Protein AF-A0A453E4C5-F1 (afdb_monomer_lite)

Foldseek 3Di:
DDDPCLVPVPDDDDPDDHNPDPVVQQCDDVVSVHVVDHPCVVVVLVVQLVVVVCCVPPVVDPCNVPDGPDDPVSVVD

Structure (mmCIF, N/CA/C/O backbone):
data_AF-A0A453E4C5-F1
#
_entry.id   AF-A0A453E4C5-F1
#
loop_
_atom_site.group_PDB
_atom_site.id
_atom_site.type_symbol
_atom_site.label_atom_id
_atom_site.label_alt_id
_atom_site.label_comp_id
_atom_site.label_asym_id
_atom_site.label_entity_id
_atom_site.label_seq_id
_atom_site.pdbx_PDB_ins_code
_atom_site.Cartn_x
_atom_site.Cartn_y
_atom_site.Cartn_z
_atom_site.occupancy
_atom_site.B_iso_or_equiv
_atom_site.auth_seq_id
_atom_site.auth_comp_id
_atom_site.auth_asym_id
_atom_site.auth_atom_id
_atom_site.pdbx_PDB_model_num
ATOM 1 N N . LYS A 1 1 ? -21.113 3.118 20.673 1.00 50.97 1 LYS A N 1
ATOM 2 C CA . LYS A 1 1 ? -20.558 4.452 20.329 1.00 50.97 1 LYS A CA 1
ATOM 3 C C . LYS A 1 1 ? -19.037 4.363 20.416 1.00 50.97 1 LYS A C 1
ATOM 5 O O . LYS A 1 1 ? -18.551 4.037 21.488 1.00 50.97 1 LYS A O 1
ATOM 10 N N . ILE A 1 2 ? -18.308 4.568 19.314 1.00 58.69 2 ILE A N 1
ATOM 11 C CA . ILE A 1 2 ? -16.837 4.671 19.329 1.00 58.69 2 ILE A CA 1
ATOM 12 C C . ILE A 1 2 ? -16.494 6.131 19.628 1.00 58.69 2 ILE A C 1
ATOM 14 O O . ILE A 1 2 ? -17.003 7.029 18.958 1.00 58.69 2 ILE A O 1
ATOM 18 N N . SER A 1 3 ? -15.689 6.377 20.656 1.00 58.62 3 SER A N 1
ATOM 19 C CA . SER A 1 3 ? -15.225 7.716 21.021 1.00 58.62 3 SER A CA 1
ATOM 20 C C . SER A 1 3 ? -13.964 8.071 20.227 1.00 58.62 3 SER A C 1
ATOM 22 O O . SER A 1 3 ? -13.080 7.238 20.041 1.00 58.62 3 SER A O 1
ATOM 24 N N . ARG A 1 4 ? -13.862 9.322 19.751 1.00 59.62 4 ARG A N 1
ATOM 25 C CA . ARG A 1 4 ? -12.737 9.801 18.914 1.00 59.62 4 ARG A CA 1
ATOM 26 C C . ARG A 1 4 ? -11.361 9.558 19.554 1.00 59.62 4 ARG A C 1
ATOM 28 O O . ARG A 1 4 ? -10.408 9.273 18.835 1.00 59.62 4 ARG A O 1
ATOM 35 N N . GLY A 1 5 ? -11.284 9.578 20.887 1.00 61.41 5 GLY A N 1
ATOM 36 C CA . GLY A 1 5 ? -10.064 9.289 21.648 1.00 61.41 5 GLY A CA 1
ATOM 37 C C . GLY A 1 5 ? -9.568 7.836 21.584 1.00 61.41 5 GLY A C 1
ATOM 38 O O . GLY A 1 5 ? -8.463 7.569 22.045 1.00 61.41 5 GLY A O 1
ATOM 39 N N . MET A 1 6 ? -10.346 6.896 21.023 1.00 61.16 6 MET A N 1
ATOM 40 C CA . MET A 1 6 ? -9.907 5.511 20.779 1.00 61.16 6 MET A CA 1
ATOM 41 C C . MET A 1 6 ? -9.114 5.346 19.475 1.00 61.16 6 MET A C 1
ATOM 43 O O . MET A 1 6 ? -8.337 4.402 19.370 1.00 61.16 6 MET A O 1
ATOM 47 N N . LEU A 1 7 ? -9.324 6.222 18.483 1.00 62.94 7 LEU A N 1
ATOM 48 C CA . LEU A 1 7 ? -8.654 6.143 17.174 1.00 62.94 7 LEU A CA 1
ATOM 49 C C . LEU A 1 7 ? -7.315 6.883 17.172 1.00 62.94 7 LEU A C 1
ATOM 51 O O . LEU A 1 7 ? -6.346 6.408 16.590 1.00 62.94 7 LEU A O 1
ATOM 55 N N . TRP A 1 8 ? -7.267 8.030 17.846 1.00 61.34 8 TRP A N 1
ATOM 56 C CA . TRP A 1 8 ? -6.092 8.886 17.931 1.00 61.34 8 TRP A CA 1
ATOM 57 C C . TRP A 1 8 ? -5.912 9.278 19.389 1.00 61.34 8 TRP A C 1
ATOM 59 O O . TRP A 1 8 ? -6.847 9.775 20.018 1.00 61.34 8 TRP A O 1
ATOM 69 N N . ALA A 1 9 ? -4.733 9.033 19.953 1.00 56.81 9 ALA A N 1
ATOM 70 C CA . ALA A 1 9 ? -4.455 9.372 21.342 1.00 56.81 9 ALA A CA 1
ATOM 71 C C . ALA A 1 9 ? -4.246 10.894 21.511 1.00 56.81 9 ALA A C 1
ATOM 73 O O . ALA A 1 9 ? -3.140 11.344 21.776 1.00 56.81 9 ALA A O 1
ATOM 74 N N . CYS A 1 10 ? -5.321 11.676 21.392 1.00 50.97 10 CYS A N 1
ATOM 75 C CA . CYS A 1 10 ? -5.426 13.064 21.858 1.00 50.97 10 CYS A CA 1
ATOM 76 C C . CYS A 1 10 ? -6.510 13.100 22.956 1.00 50.97 10 CYS A C 1
ATOM 78 O O . CYS A 1 10 ? -7.679 13.333 22.668 1.00 50.97 10 CYS A O 1
ATOM 80 N N . LYS A 1 11 ? -6.128 12.707 24.183 1.00 56.34 11 LYS A N 1
ATOM 81 C CA . LYS A 1 11 ? -6.981 12.349 25.347 1.00 56.34 11 LYS A CA 1
ATOM 82 C C . LYS A 1 11 ? -7.818 13.501 25.940 1.00 56.34 11 LYS A C 1
ATOM 84 O O . LYS A 1 11 ? -7.442 14.649 25.776 1.00 56.34 11 LYS A O 1
ATOM 89 N N . GLU A 1 12 ? -8.769 13.145 26.827 1.00 56.84 12 GLU A N 1
ATOM 90 C CA . GLU A 1 12 ? -8.830 13.783 28.167 1.00 56.84 12 GLU A CA 1
ATOM 91 C C . GLU A 1 12 ? -8.816 12.774 29.339 1.00 56.84 12 GLU A C 1
ATOM 93 O O . GLU A 1 12 ? -7.865 12.820 30.109 1.00 56.84 12 GLU A O 1
ATOM 98 N N . VAL A 1 13 ? -9.688 11.754 29.445 1.00 57.47 13 VAL A N 1
ATOM 99 C CA . VAL A 1 13 ? -9.409 10.591 30.333 1.00 57.47 13 VAL A CA 1
ATOM 100 C C . VAL A 1 13 ? -9.819 9.268 29.687 1.00 57.47 13 VAL A C 1
ATOM 102 O O . VAL A 1 13 ? -10.980 9.018 29.380 1.00 57.47 13 VAL A O 1
ATOM 105 N N . VAL A 1 14 ? -8.819 8.405 29.508 1.00 62.53 14 VAL A N 1
ATOM 106 C CA . VAL A 1 14 ? -8.930 6.995 29.121 1.00 62.53 14 VAL A CA 1
ATOM 107 C C . VAL A 1 14 ? -8.137 6.227 30.174 1.00 62.53 14 VAL A C 1
ATOM 109 O O . VAL A 1 14 ? -6.913 6.385 30.230 1.00 62.53 14 VAL A O 1
ATOM 112 N N . SER A 1 15 ? -8.796 5.443 31.030 1.00 55.34 15 SER A N 1
ATOM 113 C CA . SER A 1 15 ? -8.112 4.594 32.012 1.00 55.34 15 SER A CA 1
ATOM 114 C C . SER A 1 15 ? -8.049 3.148 31.512 1.00 55.34 15 SER A C 1
ATOM 116 O O . SER A 1 15 ? -9.058 2.551 31.149 1.00 55.34 15 SER A O 1
ATOM 118 N N . GLY A 1 16 ? -6.818 2.621 31.459 1.00 52.69 16 GLY A N 1
ATOM 119 C CA . GLY A 1 16 ? -6.522 1.223 31.132 1.00 52.69 16 GLY A CA 1
ATOM 120 C C . GLY A 1 16 ? -5.916 0.941 29.749 1.00 52.69 16 GLY A C 1
ATOM 121 O O . GLY A 1 16 ? -6.409 0.079 29.040 1.00 52.69 16 GLY A O 1
ATOM 122 N N . GLY A 1 17 ? -4.827 1.620 29.367 1.00 53.75 17 GLY A N 1
ATOM 123 C CA . GLY A 1 17 ? -3.812 1.036 28.468 1.00 53.75 17 GLY A CA 1
ATOM 124 C C . GLY A 1 17 ? -4.103 1.007 26.956 1.00 53.75 17 GLY A C 1
ATOM 125 O O . GLY A 1 17 ? -4.478 -0.022 26.419 1.00 53.75 17 GLY A O 1
ATOM 126 N N . LYS A 1 18 ? -3.803 2.114 26.254 1.00 55.91 18 LYS A N 1
ATOM 127 C CA . LYS A 1 18 ? -3.502 2.192 24.801 1.00 55.91 18 LYS A CA 1
ATOM 128 C C . LYS A 1 18 ? -4.406 1.331 23.896 1.00 55.91 18 LYS A C 1
ATOM 130 O O . LYS A 1 18 ? -4.045 0.211 23.544 1.00 55.91 18 LYS A O 1
ATOM 135 N N . CYS A 1 19 ? -5.542 1.887 23.469 1.00 60.75 19 CYS A N 1
ATOM 136 C CA . CYS A 1 19 ? -6.474 1.264 22.525 1.00 60.75 19 CYS A CA 1
ATOM 137 C C . CYS A 1 19 ? -5.752 0.725 21.276 1.00 60.75 19 CYS A C 1
ATOM 139 O O . CYS A 1 19 ? -5.449 1.469 20.346 1.00 60.75 19 CYS A O 1
ATOM 141 N N . LYS A 1 20 ? -5.477 -0.584 21.249 1.00 69.19 20 LYS A N 1
ATOM 142 C CA . LYS A 1 20 ? -5.010 -1.281 20.050 1.00 69.19 20 LYS A CA 1
ATOM 143 C C . LYS A 1 20 ? -6.193 -1.390 19.097 1.00 69.19 20 LYS A C 1
ATOM 145 O O . LYS A 1 20 ? -7.092 -2.204 19.298 1.00 69.19 20 LYS A O 1
ATOM 150 N N . VAL A 1 21 ? -6.212 -0.535 18.082 1.00 76.56 21 VAL A N 1
ATOM 151 C CA . VAL A 1 21 ? -7.212 -0.599 17.018 1.00 76.56 21 VAL A CA 1
ATOM 152 C C . VAL A 1 21 ? -6.844 -1.748 16.088 1.00 76.56 21 VAL A C 1
ATOM 154 O O . VAL A 1 21 ? -5.747 -1.788 15.536 1.00 76.56 21 VAL A O 1
ATOM 157 N N . ASN A 1 22 ? -7.762 -2.696 15.902 1.00 84.69 22 ASN A N 1
ATOM 158 C CA . ASN A 1 22 ? -7.612 -3.701 14.858 1.00 84.69 22 ASN A CA 1
ATOM 159 C C . ASN A 1 22 ? -7.901 -3.046 13.496 1.00 84.69 22 ASN A C 1
ATOM 161 O O . ASN A 1 22 ? -9.052 -2.991 13.053 1.00 84.69 22 ASN A O 1
ATOM 165 N N . TRP A 1 23 ? -6.848 -2.541 12.852 1.00 84.31 23 TRP A N 1
ATOM 166 C CA . TRP A 1 23 ? -6.924 -1.855 11.561 1.00 84.31 23 TRP A CA 1
ATOM 167 C C . TRP A 1 23 ? -7.519 -2.731 10.456 1.00 84.31 23 TRP A C 1
ATOM 169 O O . TRP A 1 23 ? -8.347 -2.251 9.691 1.00 84.31 23 TRP A O 1
ATOM 179 N N . GLN A 1 24 ? -7.233 -4.038 10.443 1.00 86.44 24 GLN A N 1
ATOM 180 C CA . GLN A 1 24 ? -7.822 -4.967 9.468 1.00 86.44 24 GLN A CA 1
ATOM 181 C C . GLN A 1 24 ? -9.348 -5.068 9.582 1.00 86.44 24 GLN A C 1
ATOM 183 O O . GLN A 1 24 ? -10.024 -5.313 8.586 1.00 86.44 24 GLN A O 1
ATOM 188 N N . LYS A 1 25 ? -9.911 -4.906 10.786 1.00 87.25 25 LYS A N 1
ATOM 189 C CA . LYS A 1 25 ? -11.366 -4.872 10.993 1.00 87.25 25 LYS A CA 1
ATOM 190 C C . LYS A 1 25 ? -11.943 -3.492 10.678 1.00 87.25 25 LYS A C 1
ATOM 192 O O . LYS A 1 25 ? -13.008 -3.394 10.079 1.00 87.25 25 LYS A O 1
ATOM 197 N N . VAL A 1 26 ? -11.234 -2.435 11.061 1.00 86.88 26 VAL A N 1
ATOM 198 C CA . VAL A 1 26 ? -11.650 -1.043 10.857 1.00 86.88 26 VAL A CA 1
ATOM 199 C C . VAL A 1 26 ? -11.684 -0.652 9.380 1.00 86.88 26 VAL A C 1
ATOM 201 O O . VAL A 1 26 ? -12.620 0.030 8.966 1.00 86.88 26 VAL A O 1
ATOM 204 N N . CYS A 1 27 ? -10.732 -1.120 8.575 1.00 90.81 27 CYS A N 1
ATOM 205 C CA . CYS A 1 27 ? -10.671 -0.788 7.153 1.00 90.81 27 CYS A CA 1
ATOM 206 C C . CYS A 1 27 ? -11.688 -1.553 6.287 1.00 90.81 27 CYS A C 1
ATOM 208 O O . CYS A 1 27 ? -11.799 -1.302 5.090 1.00 90.81 27 CYS A O 1
ATOM 210 N N . ARG A 1 28 ? -12.458 -2.489 6.860 1.00 89.88 28 ARG A N 1
ATOM 211 C CA . ARG A 1 28 ? -13.513 -3.186 6.109 1.00 89.88 28 ARG A CA 1
ATOM 212 C C . ARG A 1 28 ? -14.628 -2.215 5.703 1.00 89.88 28 ARG A C 1
ATOM 214 O O . ARG A 1 28 ? -14.889 -1.256 6.437 1.00 89.88 28 ARG A O 1
ATOM 221 N N . PRO A 1 29 ? -15.336 -2.486 4.593 1.00 89.50 29 PRO A N 1
ATOM 222 C CA . PRO A 1 29 ? -16.565 -1.783 4.244 1.00 89.50 29 PRO A CA 1
ATOM 223 C C . PRO A 1 29 ? -17.557 -1.738 5.411 1.00 89.50 29 PRO A C 1
ATOM 225 O O . PRO A 1 29 ? -17.619 -2.663 6.228 1.00 89.50 29 PRO A O 1
ATOM 228 N N . LYS A 1 30 ? -18.366 -0.675 5.468 1.00 90.19 30 LYS A N 1
ATOM 229 C CA . LYS A 1 30 ? -19.382 -0.497 6.521 1.00 90.19 30 LYS A CA 1
ATOM 230 C C . LYS A 1 30 ? -20.408 -1.632 6.530 1.00 90.19 30 LYS A C 1
ATOM 232 O O . LYS A 1 30 ? -20.796 -2.091 7.599 1.00 90.19 30 LYS A O 1
ATOM 237 N N . GLU A 1 31 ? -20.765 -2.132 5.349 1.00 93.00 31 GLU A N 1
ATOM 238 C CA . GLU A 1 31 ? -21.656 -3.285 5.150 1.00 93.00 31 GLU A CA 1
ATOM 239 C C . GLU A 1 31 ? -21.111 -4.573 5.788 1.00 93.00 31 GLU A C 1
ATOM 241 O O . GLU A 1 31 ? -21.875 -5.423 6.228 1.00 93.00 31 GLU A O 1
ATOM 246 N N . LEU A 1 32 ? -19.783 -4.689 5.911 1.00 91.38 32 LEU A N 1
ATOM 247 C CA . LEU A 1 32 ? -19.091 -5.826 6.527 1.00 91.38 32 LEU A CA 1
ATOM 248 C C . LEU A 1 32 ? -18.678 -5.552 7.987 1.00 91.38 32 LEU A C 1
ATOM 250 O O . LEU A 1 32 ? -17.801 -6.230 8.530 1.00 91.38 32 LEU A O 1
ATOM 254 N N . GLY A 1 33 ? -19.277 -4.541 8.626 1.00 87.38 33 GLY A N 1
ATOM 255 C CA . GLY A 1 33 ? -19.051 -4.207 10.035 1.00 87.38 33 GLY A CA 1
ATOM 256 C C . GLY A 1 33 ? -17.733 -3.481 10.331 1.00 87.38 33 GLY A C 1
ATOM 257 O O . GLY A 1 33 ? -17.299 -3.458 11.487 1.00 87.38 33 GLY A O 1
ATOM 258 N N . GLY A 1 34 ? -17.081 -2.912 9.311 1.00 89.38 34 GLY A N 1
ATOM 259 C CA . GLY A 1 34 ? -15.945 -2.002 9.475 1.00 89.38 34 GLY A CA 1
ATOM 260 C C . GLY A 1 34 ? -16.356 -0.528 9.509 1.00 89.38 34 GLY A C 1
ATOM 261 O O . GLY A 1 34 ? -17.537 -0.184 9.523 1.00 89.38 34 GLY A O 1
ATOM 262 N N . LEU A 1 35 ? -15.367 0.367 9.522 1.00 88.38 35 LEU A N 1
ATOM 263 C CA . LEU A 1 35 ? -15.582 1.817 9.446 1.00 88.38 35 LEU A CA 1
ATOM 264 C C . LEU A 1 35 ? -15.481 2.359 8.012 1.00 88.38 35 LEU A C 1
ATOM 266 O O . LEU A 1 35 ? -15.802 3.526 7.787 1.00 88.38 35 LEU A O 1
ATOM 270 N N . GLY A 1 36 ? -15.069 1.532 7.046 1.00 88.31 36 GLY A N 1
ATOM 271 C CA . GLY A 1 36 ? -14.832 1.948 5.663 1.00 88.31 36 GLY A CA 1
ATOM 272 C C . GLY A 1 36 ? -13.634 2.887 5.511 1.00 88.31 36 GLY A C 1
ATOM 273 O O . GLY A 1 36 ? -13.602 3.683 4.579 1.00 88.31 36 GLY A O 1
ATOM 274 N N . ILE A 1 37 ? -12.684 2.843 6.449 1.00 89.50 37 ILE A N 1
ATOM 275 C CA . ILE A 1 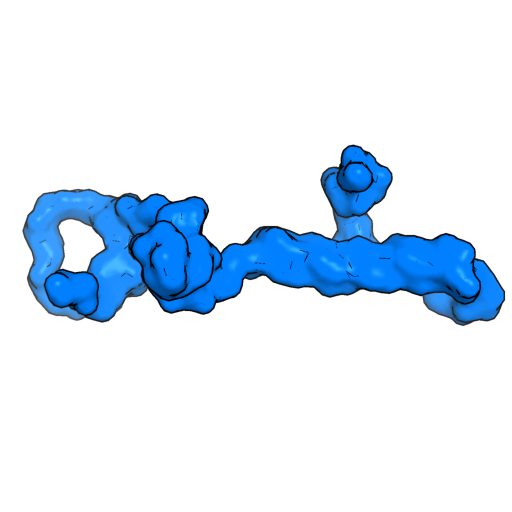37 ? -11.431 3.599 6.345 1.00 89.50 37 ILE A CA 1
ATOM 276 C C . ILE A 1 37 ? -10.543 2.922 5.298 1.00 89.50 37 ILE A C 1
ATOM 278 O O . ILE A 1 37 ? -10.474 1.697 5.248 1.00 89.50 37 ILE A O 1
ATOM 282 N N . LEU A 1 38 ? -9.863 3.708 4.462 1.00 89.88 38 LEU A N 1
ATOM 283 C CA . LEU A 1 38 ? -8.920 3.154 3.496 1.00 89.88 38 LEU A CA 1
ATOM 284 C C . LEU A 1 38 ? -7.720 2.534 4.217 1.00 89.88 38 LEU A C 1
ATOM 286 O O . LEU A 1 38 ? -7.066 3.176 5.039 1.00 89.88 38 LEU A O 1
ATOM 290 N N . ASP A 1 39 ? -7.411 1.292 3.861 1.00 90.69 39 ASP A N 1
ATOM 291 C CA . ASP A 1 39 ? -6.135 0.671 4.191 1.00 90.69 39 ASP A CA 1
ATOM 292 C C . ASP A 1 39 ? -5.050 1.322 3.321 1.00 90.69 39 ASP A C 1
ATOM 294 O O . ASP A 1 39 ? -4.983 1.082 2.115 1.00 90.69 39 ASP A O 1
ATOM 298 N N . LEU A 1 40 ? -4.237 2.191 3.928 1.00 90.31 40 LEU A N 1
ATOM 299 C CA . LEU A 1 40 ? -3.212 2.966 3.225 1.00 90.31 40 LEU A CA 1
ATOM 300 C C . LEU A 1 40 ? -2.148 2.081 2.574 1.00 90.31 40 LEU A C 1
ATOM 302 O O . LEU A 1 40 ? -1.634 2.439 1.517 1.00 90.31 40 LEU A O 1
ATOM 306 N N . GLU A 1 41 ? -1.827 0.928 3.160 1.00 89.75 41 GLU A N 1
ATOM 307 C CA . GLU A 1 41 ? -0.846 0.005 2.591 1.00 89.75 41 GLU A CA 1
ATOM 308 C C . GLU A 1 41 ? -1.398 -0.610 1.302 1.00 89.75 41 GLU A C 1
ATOM 310 O O . GLU A 1 41 ? -0.760 -0.560 0.252 1.00 89.75 41 GLU A O 1
ATOM 315 N N . ARG A 1 42 ? -2.633 -1.121 1.342 1.00 89.12 42 ARG A N 1
ATOM 316 C CA . ARG A 1 42 ? -3.296 -1.671 0.148 1.00 89.12 42 ARG A CA 1
ATOM 317 C C . ARG A 1 42 ? -3.549 -0.604 -0.911 1.00 89.12 42 ARG A C 1
ATOM 319 O O . ARG A 1 42 ? -3.355 -0.860 -2.095 1.00 89.12 42 ARG A O 1
ATOM 326 N N . PHE A 1 43 ? -3.973 0.584 -0.490 1.00 91.12 43 PHE A N 1
ATOM 327 C CA . PHE A 1 43 ? -4.283 1.682 -1.397 1.00 91.12 43 PHE A CA 1
ATOM 328 C C . PHE A 1 43 ? -3.026 2.234 -2.078 1.00 91.12 43 PHE A C 1
ATOM 330 O O . PHE A 1 43 ? -3.011 2.394 -3.296 1.00 91.12 43 PHE A O 1
ATOM 337 N N . SER A 1 44 ? -1.952 2.469 -1.319 1.00 92.19 44 SER A N 1
ATOM 338 C CA . SER A 1 44 ? -0.672 2.915 -1.882 1.00 92.19 44 SER A CA 1
ATOM 339 C C . SER A 1 44 ? -0.095 1.885 -2.848 1.00 92.19 44 SER A C 1
ATOM 341 O O . SER A 1 44 ? 0.284 2.250 -3.957 1.00 92.19 44 SER A O 1
ATOM 343 N N . ARG A 1 45 ? -0.119 0.599 -2.491 1.00 93.44 45 ARG A N 1
ATOM 344 C CA . ARG A 1 45 ? 0.291 -0.491 -3.381 1.00 93.44 45 ARG A CA 1
ATOM 345 C C . ARG A 1 45 ? -0.511 -0.527 -4.678 1.00 93.44 45 ARG A C 1
ATOM 347 O O . ARG A 1 45 ? 0.081 -0.614 -5.743 1.00 93.44 45 ARG A O 1
ATOM 354 N N . ALA A 1 46 ? -1.835 -0.378 -4.630 1.00 93.00 46 ALA A N 1
ATOM 355 C CA . ALA A 1 46 ? -2.649 -0.3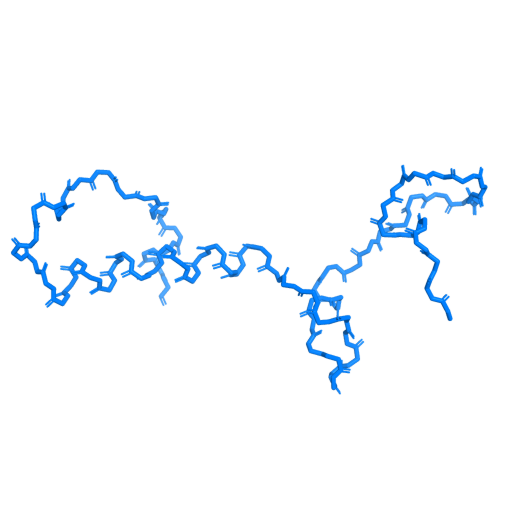20 -5.847 1.00 93.00 46 ALA A CA 1
ATOM 356 C C . ALA A 1 46 ? -2.230 0.834 -6.783 1.00 93.00 46 ALA A C 1
ATOM 358 O O . ALA A 1 46 ? -2.213 0.674 -8.004 1.00 93.00 46 ALA A O 1
ATOM 359 N N . LEU A 1 47 ? -1.848 1.988 -6.223 1.00 92.19 47 LEU A N 1
ATOM 360 C CA . LEU A 1 47 ? -1.313 3.109 -7.002 1.00 92.19 47 LEU A CA 1
ATOM 361 C C . LEU A 1 47 ? 0.068 2.805 -7.591 1.00 92.19 47 LEU A C 1
ATOM 363 O O . LEU A 1 47 ? 0.352 3.230 -8.709 1.00 92.19 47 LEU A O 1
ATOM 367 N N . ARG A 1 48 ? 0.913 2.073 -6.862 1.00 92.69 48 ARG A N 1
ATOM 368 C CA . ARG A 1 48 ? 2.228 1.633 -7.339 1.00 92.69 48 ARG A CA 1
ATOM 369 C C . ARG A 1 48 ? 2.101 0.626 -8.482 1.00 92.69 48 ARG A C 1
ATOM 371 O O . ARG A 1 48 ? 2.598 0.898 -9.570 1.00 92.69 48 ARG A O 1
ATOM 378 N N . LEU A 1 49 ? 1.282 -0.415 -8.321 1.00 92.75 49 LEU A N 1
ATOM 379 C CA . LEU A 1 49 ? 1.001 -1.425 -9.355 1.00 92.75 49 LEU A CA 1
ATOM 380 C C . LEU A 1 49 ? 0.551 -0.826 -10.698 1.00 92.75 49 LEU A C 1
ATOM 382 O O . LEU A 1 49 ? 0.839 -1.379 -11.758 1.00 92.75 49 LEU A O 1
ATOM 386 N N . ARG A 1 50 ? -0.104 0.340 -10.686 1.00 91.56 50 ARG A N 1
ATOM 387 C CA . ARG A 1 50 ? -0.452 1.069 -11.913 1.00 91.56 50 ARG A CA 1
ATOM 388 C C . ARG A 1 50 ? 0.774 1.421 -12.766 1.00 91.56 50 ARG A C 1
ATOM 390 O O . ARG A 1 50 ? 0.674 1.430 -13.989 1.00 91.56 50 ARG A O 1
ATOM 397 N N . TRP A 1 51 ? 1.914 1.716 -12.148 1.00 90.12 51 TRP A N 1
ATOM 398 C CA . TRP A 1 51 ? 3.165 1.977 -12.858 1.00 90.12 51 TRP A CA 1
ATOM 399 C C . TRP A 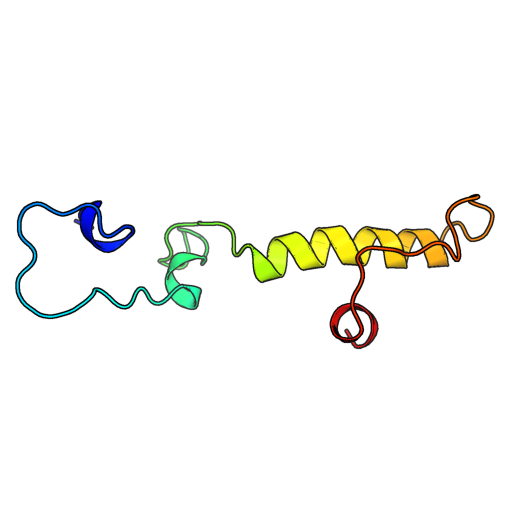1 51 ? 3.727 0.716 -13.506 1.00 90.12 51 TRP A C 1
ATOM 401 O O . TRP A 1 51 ? 4.098 0.784 -14.672 1.00 90.12 51 TRP A O 1
ATOM 411 N N . LEU A 1 52 ? 3.703 -0.427 -12.807 1.00 89.25 52 LEU A N 1
ATOM 412 C CA . LEU A 1 52 ? 4.098 -1.718 -13.393 1.00 89.25 52 LEU A CA 1
ATOM 413 C C . LEU A 1 52 ? 3.216 -2.071 -14.596 1.00 89.25 52 LEU A C 1
ATOM 415 O O . LEU A 1 52 ? 3.708 -2.472 -15.647 1.00 89.25 52 LEU A O 1
ATOM 419 N N . TRP A 1 53 ? 1.908 -1.838 -14.481 1.00 91.00 53 TRP A N 1
ATOM 420 C CA . TRP A 1 53 ? 0.987 -2.025 -15.598 1.00 91.00 53 TRP A CA 1
ATOM 421 C C . TRP A 1 53 ? 1.333 -1.138 -16.803 1.00 91.00 53 TRP A C 1
ATOM 423 O O . TRP A 1 53 ? 1.283 -1.588 -17.949 1.00 91.00 53 TRP A O 1
ATOM 433 N N . TYR A 1 54 ? 1.690 0.130 -16.574 1.00 89.50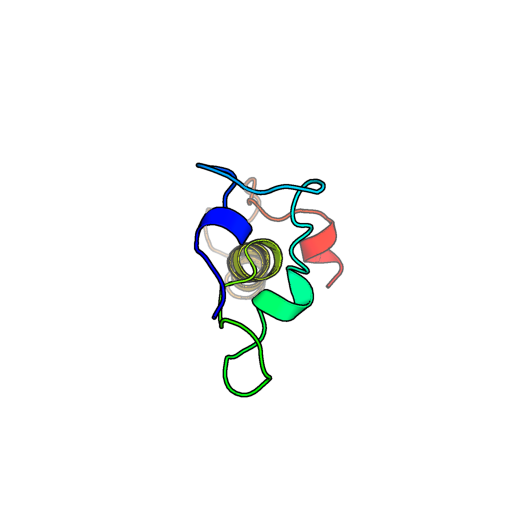 54 TYR A N 1
ATOM 434 C CA . TYR A 1 54 ? 2.087 1.030 -17.659 1.00 89.50 54 TYR A CA 1
ATOM 435 C C . TYR A 1 54 ? 3.429 0.669 -18.287 1.00 89.50 54 TYR A C 1
ATOM 437 O O . TYR A 1 54 ? 3.582 0.877 -19.486 1.00 89.50 54 TYR A O 1
ATOM 445 N N . GLU A 1 55 ? 4.360 0.127 -17.508 1.00 88.12 55 GLU A N 1
ATOM 446 C CA . GLU A 1 55 ? 5.635 -0.384 -18.009 1.00 88.12 55 GLU A CA 1
ATOM 447 C C . GLU A 1 55 ? 5.415 -1.546 -18.986 1.00 88.12 55 GLU A C 1
ATOM 449 O O . GLU A 1 55 ? 6.024 -1.584 -20.051 1.00 88.12 55 GLU A O 1
ATOM 454 N N . TRP A 1 56 ? 4.471 -2.440 -18.674 1.00 87.44 56 TRP A N 1
ATOM 455 C CA . TRP A 1 56 ? 4.121 -3.554 -19.555 1.00 87.44 56 TRP A CA 1
ATOM 456 C C . TRP A 1 56 ? 3.330 -3.130 -20.801 1.00 87.44 56 TRP A C 1
ATOM 458 O O . TRP A 1 56 ? 3.579 -3.624 -21.898 1.00 87.44 56 TRP A O 1
ATOM 468 N N . THR A 1 57 ? 2.356 -2.230 -20.644 1.00 94.12 57 THR A N 1
ATOM 469 C CA . THR A 1 57 ? 1.414 -1.880 -21.725 1.00 94.12 57 THR A CA 1
ATOM 470 C C . THR A 1 57 ? 1.911 -0.802 -22.677 1.00 94.12 57 THR A C 1
ATOM 472 O O . THR A 1 57 ? 1.378 -0.684 -23.777 1.00 9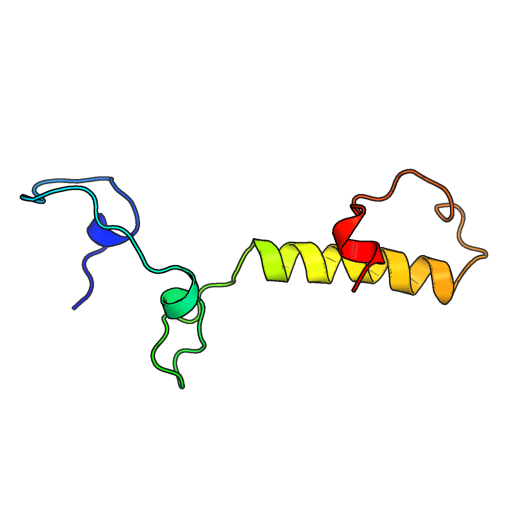4.12 57 THR A O 1
ATOM 475 N N . ALA A 1 58 ? 2.883 0.004 -22.259 1.00 91.88 58 ALA A N 1
ATOM 476 C CA . ALA A 1 58 ? 3.404 1.118 -23.041 1.00 91.88 58 ALA A CA 1
ATOM 477 C C . ALA A 1 58 ? 4.921 1.266 -22.811 1.00 91.88 58 ALA A C 1
ATOM 479 O O . ALA A 1 58 ? 5.365 2.241 -22.188 1.00 91.88 58 ALA A O 1
ATOM 480 N N . PRO A 1 59 ? 5.713 0.280 -23.280 1.00 88.44 59 PRO A N 1
ATOM 481 C CA . PRO A 1 59 ? 7.161 0.235 -23.078 1.00 88.44 59 PRO A CA 1
ATOM 482 C C . PRO A 1 59 ? 7.904 1.386 -23.773 1.00 88.44 59 PRO A C 1
ATOM 484 O O . PRO A 1 59 ? 9.046 1.676 -23.435 1.00 88.44 59 PRO A O 1
ATOM 487 N N . GLU A 1 60 ? 7.270 2.068 -24.729 1.00 91.88 60 GLU A N 1
ATOM 488 C CA . GLU A 1 60 ? 7.835 3.206 -25.457 1.00 91.88 60 GLU A CA 1
ATOM 489 C C . GLU A 1 60 ? 7.878 4.508 -24.644 1.00 91.88 60 GLU A C 1
ATOM 491 O O . GLU A 1 60 ? 8.446 5.509 -25.089 1.00 91.88 60 GLU A O 1
ATOM 496 N N . LYS A 1 61 ? 7.253 4.538 -23.462 1.00 87.25 61 LYS A N 1
ATOM 497 C CA . LYS A 1 61 ? 7.177 5.753 -22.652 1.00 87.25 61 LYS A CA 1
ATOM 498 C C . LYS A 1 61 ? 8.539 6.107 -22.049 1.00 87.25 61 LYS A C 1
ATOM 500 O O . LYS A 1 61 ? 9.216 5.243 -21.506 1.00 87.25 61 LYS A O 1
ATOM 505 N N . PRO A 1 62 ? 8.916 7.396 -22.026 1.00 88.81 62 PRO A N 1
ATOM 506 C CA . PRO A 1 62 ? 10.275 7.819 -21.678 1.00 88.81 62 PRO A CA 1
ATOM 507 C C . PRO A 1 62 ? 10.673 7.581 -20.213 1.00 88.81 62 PRO A C 1
ATOM 509 O O . PRO A 1 62 ? 11.851 7.653 -19.888 1.00 88.81 62 PRO A O 1
ATOM 512 N N . TRP A 1 63 ? 9.715 7.314 -19.322 1.00 83.38 63 TRP A N 1
ATOM 513 C CA . TRP A 1 63 ? 9.984 6.981 -17.918 1.00 83.38 63 TRP A CA 1
ATOM 514 C C . TRP A 1 63 ? 10.118 5.474 -17.661 1.00 83.38 63 TRP A C 1
ATOM 516 O O . TRP A 1 63 ? 10.392 5.071 -16.530 1.00 83.38 63 TRP A O 1
ATOM 526 N N . VAL A 1 64 ? 9.907 4.631 -18.675 1.00 87.19 64 VAL A N 1
ATOM 527 C CA . VAL A 1 64 ? 10.150 3.187 -18.584 1.00 87.19 64 VAL A CA 1
ATOM 528 C C . VAL A 1 64 ? 11.644 2.964 -18.333 1.00 87.19 64 VAL A C 1
ATOM 530 O O . VAL A 1 64 ? 12.485 3.522 -19.033 1.00 87.19 64 VAL A O 1
ATOM 533 N N . GLY A 1 65 ? 11.975 2.213 -17.279 1.00 83.56 65 GLY A N 1
ATOM 534 C CA . GLY A 1 65 ? 13.351 2.034 -16.797 1.00 83.56 65 GLY A CA 1
ATOM 535 C C . GLY A 1 65 ? 13.869 3.112 -15.830 1.00 83.56 65 GLY A C 1
ATOM 536 O O . GLY A 1 65 ? 14.980 2.975 -15.326 1.00 83.56 65 GLY A O 1
ATOM 537 N N . SER A 1 66 ? 13.091 4.160 -15.529 1.00 86.81 66 SER A N 1
ATOM 538 C CA . SER A 1 66 ? 13.416 5.089 -14.433 1.00 86.81 66 SER A CA 1
ATOM 539 C C . SER A 1 66 ? 13.100 4.475 -13.065 1.00 86.81 66 SER A C 1
ATOM 541 O O . SER A 1 66 ? 12.332 3.515 -12.963 1.00 86.81 66 SER A O 1
ATOM 543 N N . GLU A 1 67 ? 13.646 5.053 -11.991 1.00 85.56 67 GLU A N 1
ATOM 544 C CA . GLU A 1 67 ? 13.271 4.663 -10.629 1.00 85.56 67 GLU A CA 1
ATOM 545 C C . GLU A 1 67 ? 11.776 4.928 -10.404 1.00 85.56 67 GLU A C 1
ATOM 547 O O . GLU A 1 67 ? 11.312 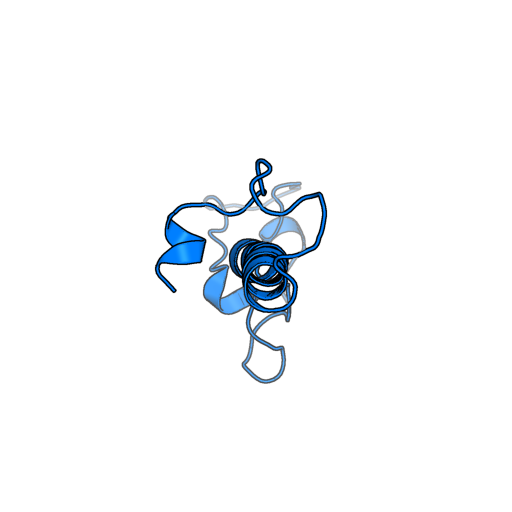6.069 -10.376 1.00 85.56 67 GLU A O 1
ATOM 552 N N . THR A 1 68 ? 11.001 3.851 -10.277 1.00 86.31 68 THR A N 1
ATOM 553 C CA . THR A 1 68 ? 9.578 3.914 -9.937 1.00 86.31 68 THR A CA 1
ATOM 554 C C . THR A 1 68 ? 9.398 3.620 -8.452 1.00 86.31 68 THR A C 1
ATOM 556 O O . THR A 1 68 ? 10.209 2.904 -7.868 1.00 86.31 68 THR A O 1
ATOM 559 N N . PRO A 1 69 ? 8.326 4.120 -7.813 1.00 87.75 69 PRO A N 1
ATOM 560 C CA . PRO A 1 69 ? 8.099 3.899 -6.385 1.00 87.75 69 PRO A CA 1
ATOM 561 C C . PRO A 1 69 ? 7.781 2.439 -6.018 1.00 87.75 69 PRO A C 1
ATOM 563 O O . PRO A 1 69 ? 7.558 2.172 -4.842 1.00 87.75 69 PRO A O 1
ATOM 566 N N . ASN A 1 70 ? 7.714 1.527 -6.997 1.00 88.94 70 ASN A N 1
ATOM 567 C CA . ASN A 1 70 ? 7.431 0.105 -6.806 1.00 88.94 70 ASN A CA 1
ATOM 568 C C . ASN A 1 70 ? 8.547 -0.581 -6.016 1.00 88.94 70 ASN A C 1
ATOM 570 O O . ASN A 1 70 ? 9.721 -0.464 -6.369 1.00 88.94 70 ASN A O 1
ATOM 574 N N . ASP A 1 71 ? 8.174 -1.350 -5.000 1.00 87.31 71 ASP A N 1
ATOM 575 C CA . ASP A 1 71 ? 9.103 -2.188 -4.248 1.00 87.31 71 ASP A CA 1
ATOM 576 C C . ASP A 1 71 ? 9.138 -3.634 -4.787 1.00 87.31 71 ASP A C 1
ATOM 578 O O . ASP A 1 71 ? 8.423 -3.994 -5.726 1.00 87.31 71 ASP A O 1
ATOM 582 N N . ALA A 1 72 ? 10.018 -4.474 -4.230 1.00 87.06 72 ALA A N 1
ATOM 583 C CA . ALA A 1 72 ? 10.116 -5.881 -4.628 1.00 87.06 72 ALA A CA 1
ATOM 584 C C . ALA A 1 72 ? 8.811 -6.648 -4.353 1.00 87.06 72 ALA A C 1
ATOM 586 O O . ALA A 1 72 ? 8.398 -7.471 -5.164 1.00 87.06 72 ALA A O 1
ATOM 587 N N . SER A 1 73 ? 8.120 -6.317 -3.256 1.00 87.56 73 SER A N 1
ATOM 588 C CA . SER A 1 73 ? 6.861 -6.968 -2.893 1.00 87.56 73 SER A CA 1
ATOM 589 C C . SER A 1 73 ? 5.721 -6.633 -3.852 1.00 87.56 73 SER A C 1
ATOM 591 O O . SER A 1 73 ? 4.807 -7.435 -3.999 1.00 87.56 73 SER A O 1
ATOM 593 N N . ASP A 1 74 ? 5.775 -5.483 -4.531 1.00 89.06 74 ASP A N 1
ATOM 594 C CA . ASP A 1 74 ? 4.810 -5.124 -5.566 1.00 89.06 74 ASP A CA 1
ATOM 595 C C . ASP A 1 74 ? 5.004 -5.945 -6.856 1.00 89.06 74 ASP A C 1
ATOM 597 O O . ASP A 1 74 ? 4.039 -6.145 -7.589 1.00 89.06 74 ASP A O 1
ATOM 601 N N . ARG A 1 75 ? 6.229 -6.411 -7.148 1.00 84.94 75 ARG A N 1
ATOM 602 C CA . ARG A 1 75 ? 6.542 -7.211 -8.352 1.00 84.94 75 ARG A CA 1
ATOM 603 C C . ARG A 1 75 ? 6.241 -8.703 -8.188 1.00 84.94 75 ARG A C 1
ATOM 605 O O . ARG A 1 75 ? 6.059 -9.380 -9.194 1.00 84.94 75 ARG A O 1
ATOM 612 N N . ASP A 1 76 ? 6.184 -9.184 -6.949 1.00 86.75 76 ASP A N 1
ATOM 613 C CA . ASP A 1 76 ? 5.936 -10.591 -6.601 1.00 86.75 76 ASP A CA 1
ATOM 614 C C . ASP A 1 76 ? 4.435 -10.931 -6.433 1.00 86.75 76 ASP A C 1
ATOM 616 O O . ASP A 1 76 ? 4.094 -12.029 -5.984 1.00 86.75 76 ASP A O 1
ATOM 620 N N . LEU A 1 77 ? 3.534 -9.989 -6.744 1.00 79.38 77 LEU A N 1
ATOM 621 C CA . LEU A 1 77 ? 2.071 -10.146 -6.665 1.00 79.38 77 LEU A CA 1
ATOM 622 C C . LEU A 1 77 ? 1.470 -10.712 -7.950 1.00 79.38 77 LEU A C 1
ATOM 624 O O . LEU A 1 77 ? 0.530 -11.529 -7.810 1.00 79.38 77 LEU A O 1
#

Secondary structure (DSSP, 8-state):
---GGGTS---S---SS-----HHHHTS-GGGTS-----HHHHHHHHHHHHHHHHHH-TTSTTTTS--S--HHHH--

pLDDT: mean 80.72, std 13.82, range [50.97, 94.12]

Sequence (77 aa):
KISRGMLWACKEVVSGGKCKVNWQKVCRPKELGGLGILDLERFSRALRLRWLWYEWTAPEKPWVGSETPNDASDRDL

Organism: Aegilops tauschii subsp. strangulata (NCBI:txid200361)

Radius of gyration: 19.01 Å; chains: 1; bounding box: 35×24×58 Å